Protein AF-A0A4Y7U4J2-F1 (afdb_monomer_lite)

Radius of gyration: 19.29 Å; chains: 1; bounding box: 44×16×54 Å

pLDDT: mean 86.45, std 9.4, range [49.31, 95.75]

Organism: NCBI:txid2133765

Foldseek 3Di:
DDPPADPVRVLVVVLVVVLVVCQVPDCPDPDGPCVSPVVVVVVSVVVSVVSVVVVVVVVVVVVVVLVPDDPVVNVVVVVLNPDDPVPHPVD

Secondary structure (DSSP, 8-state):
---SS-HHHHHHHHHHHHHHHHHHHS--TTS-HHHH-HHHHHHHHHHHHHHHHHHHHHHHHHHHHHHHS-HHHHHHHHHHHHS-GGGSTT-

Sequence (91 aa):
MKKYFPVYVRVPVIFFIVFALLEYFIDSGDRAAFIKYPMVSVFLFVFLFILIAIEITLSAVNRVMYQLMTAEERAKEAYENSLPFKESSWY

Structure (mmCIF, N/CA/C/O backbone):
data_AF-A0A4Y7U4J2-F1
#
_entry.id   AF-A0A4Y7U4J2-F1
#
loop_
_atom_site.group_PDB
_atom_site.id
_atom_site.type_symbol
_atom_site.label_atom_id
_atom_site.label_alt_id
_atom_site.label_comp_id
_atom_site.label_asym_id
_atom_site.label_entity_id
_atom_site.label_seq_id
_atom_site.pdbx_PDB_ins_code
_atom_site.Cartn_x
_atom_site.Cartn_y
_atom_site.Cartn_z
_atom_site.occupancy
_atom_site.B_iso_or_equiv
_atom_site.auth_seq_id
_atom_site.auth_comp_id
_atom_site.auth_asym_id
_atom_site.auth_atom_id
_atom_site.pdbx_PDB_model_num
ATOM 1 N N . MET A 1 1 ? -11.906 -1.610 13.433 1.00 64.19 1 MET A N 1
ATOM 2 C CA . MET A 1 1 ? -12.372 -1.117 12.113 1.00 64.19 1 MET A CA 1
ATOM 3 C C . MET A 1 1 ? -12.313 -2.220 11.065 1.00 64.19 1 MET A C 1
ATOM 5 O O . MET A 1 1 ? -11.256 -2.817 10.853 1.00 64.19 1 MET A O 1
ATOM 9 N N . LYS A 1 2 ? -13.439 -2.493 10.405 1.00 58.81 2 LYS A N 1
ATOM 10 C CA . LYS A 1 2 ? -13.573 -3.523 9.369 1.00 58.81 2 LYS A CA 1
ATOM 11 C C . LYS A 1 2 ? -12.657 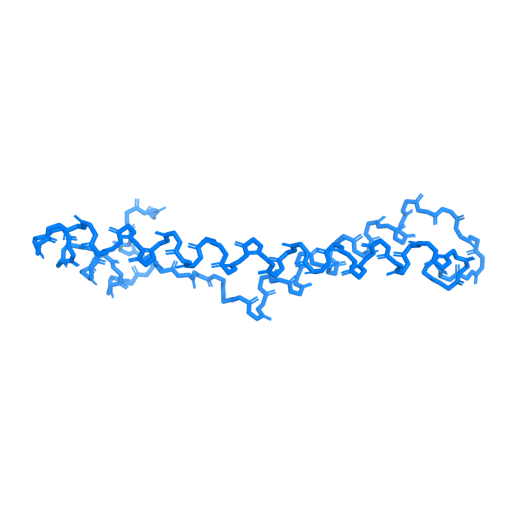-3.203 8.180 1.00 58.81 2 LYS A C 1
ATOM 13 O O . LYS A 1 2 ? -12.844 -2.213 7.478 1.00 58.81 2 LYS A O 1
ATOM 18 N N . LYS A 1 3 ? -11.629 -4.028 7.960 1.00 68.38 3 LYS A N 1
ATOM 19 C CA . LYS A 1 3 ? -10.753 -3.908 6.786 1.00 68.38 3 LYS A CA 1
ATOM 20 C C . LYS A 1 3 ? -11.439 -4.590 5.601 1.00 68.38 3 LYS A C 1
ATOM 22 O O . LYS A 1 3 ? -11.295 -5.794 5.425 1.00 68.38 3 LYS A O 1
ATOM 27 N N . TYR A 1 4 ? -12.189 -3.825 4.807 1.00 70.56 4 TYR A N 1
ATOM 28 C CA . TYR A 1 4 ? -12.868 -4.339 3.606 1.00 70.56 4 TYR A CA 1
ATOM 29 C C . TYR A 1 4 ? -11.897 -4.923 2.579 1.00 70.56 4 TYR A C 1
ATOM 31 O O . TYR A 1 4 ? -12.196 -5.921 1.932 1.00 70.56 4 TYR A O 1
ATOM 39 N N . PHE A 1 5 ? -10.705 -4.332 2.485 1.00 77.44 5 PHE A N 1
ATOM 40 C CA . PHE A 1 5 ? -9.610 -4.869 1.695 1.00 77.44 5 PHE A CA 1
ATOM 41 C C . PHE A 1 5 ? -8.582 -5.498 2.633 1.00 77.44 5 PHE A C 1
ATOM 43 O O . PHE A 1 5 ? -7.908 -4.768 3.373 1.00 77.44 5 PHE A O 1
ATOM 50 N N . PRO A 1 6 ? -8.450 -6.834 2.642 1.00 84.50 6 PRO A N 1
ATOM 51 C CA . PRO A 1 6 ? -7.425 -7.480 3.434 1.00 84.50 6 PRO A CA 1
ATOM 52 C C . PRO A 1 6 ? -6.034 -7.055 2.957 1.00 84.50 6 PRO A C 1
ATOM 54 O O . PRO A 1 6 ? -5.809 -6.789 1.776 1.00 84.50 6 PRO A O 1
ATOM 57 N N . VAL A 1 7 ? -5.082 -7.018 3.889 1.00 84.94 7 VAL A N 1
ATOM 58 C CA . VAL A 1 7 ? -3.708 -6.549 3.641 1.00 84.94 7 VAL A CA 1
ATOM 59 C C . VAL A 1 7 ? -3.047 -7.301 2.486 1.00 84.94 7 VAL A C 1
ATOM 61 O O . VAL A 1 7 ? -2.422 -6.684 1.626 1.00 84.94 7 VAL A O 1
ATOM 64 N N . TYR A 1 8 ? -3.258 -8.618 2.427 1.00 84.44 8 TYR A N 1
ATOM 65 C CA . TYR A 1 8 ? -2.714 -9.491 1.387 1.00 84.44 8 TYR A CA 1
ATOM 66 C C . TYR A 1 8 ? -3.305 -9.243 -0.011 1.00 84.44 8 TYR A C 1
ATOM 68 O O . TYR A 1 8 ? -2.758 -9.743 -0.983 1.00 84.44 8 TYR A O 1
ATOM 76 N N . VAL A 1 9 ? -4.391 -8.473 -0.134 1.00 89.69 9 VAL A N 1
ATOM 77 C CA . VAL A 1 9 ? -4.923 -8.006 -1.428 1.00 89.69 9 VAL A CA 1
ATOM 78 C C . VAL A 1 9 ? -4.512 -6.561 -1.673 1.00 89.69 9 VAL A C 1
ATOM 80 O O . VAL A 1 9 ? -4.005 -6.233 -2.741 1.00 89.69 9 VAL A O 1
ATOM 83 N N . ARG A 1 10 ? -4.687 -5.688 -0.676 1.00 89.88 10 ARG A N 1
ATOM 84 C CA . ARG A 1 10 ? -4.445 -4.250 -0.821 1.00 89.88 10 ARG A CA 1
ATOM 85 C C . ARG A 1 10 ? -2.999 -3.929 -1.196 1.00 89.88 10 ARG A C 1
ATOM 87 O O . ARG A 1 10 ? -2.784 -3.150 -2.119 1.00 89.88 10 ARG A O 1
ATOM 94 N N . VAL A 1 11 ? -2.026 -4.505 -0.486 1.00 91.44 11 VAL A N 1
ATOM 95 C CA . VAL A 1 11 ? -0.603 -4.197 -0.710 1.00 91.44 11 VAL A CA 1
ATOM 96 C C . VAL A 1 11 ? -0.154 -4.649 -2.106 1.00 91.44 11 VAL A C 1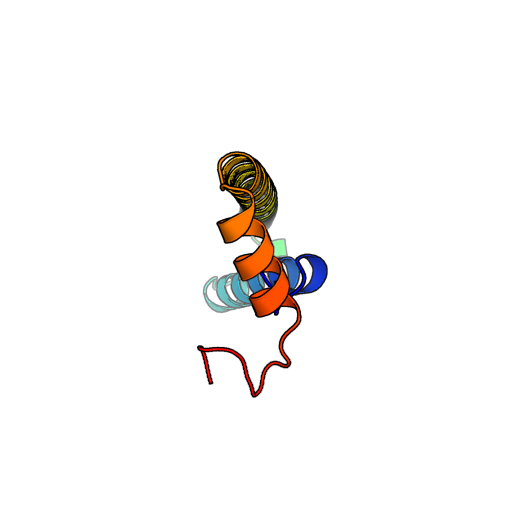
ATOM 98 O O . VAL A 1 11 ? 0.384 -3.809 -2.829 1.00 91.44 11 VAL A O 1
ATOM 101 N N . PRO A 1 12 ? -0.434 -5.893 -2.556 1.00 92.62 12 PRO A N 1
ATOM 102 C CA . PRO A 1 12 ? -0.110 -6.297 -3.922 1.00 92.62 12 PRO A CA 1
ATOM 103 C C . PRO A 1 12 ? -0.821 -5.471 -4.991 1.00 92.62 12 PRO A C 1
ATOM 105 O O . PRO A 1 12 ? -0.186 -5.087 -5.964 1.00 92.62 12 PRO A O 1
ATOM 108 N N . VAL A 1 13 ? -2.107 -5.147 -4.819 1.00 94.50 13 VAL A N 1
ATOM 109 C CA . VAL A 1 13 ? -2.853 -4.353 -5.811 1.00 94.50 13 VAL A CA 1
ATOM 110 C C . VAL A 1 13 ? -2.219 -2.976 -6.003 1.00 94.50 13 VAL A C 1
ATOM 112 O O . VAL A 1 13 ? -1.948 -2.586 -7.135 1.00 94.50 13 VAL A O 1
ATOM 115 N N . ILE A 1 14 ? -1.921 -2.260 -4.915 1.00 93.94 14 ILE A N 1
ATOM 116 C CA . ILE A 1 14 ? -1.260 -0.948 -4.992 1.00 93.94 14 ILE A CA 1
ATOM 117 C C . ILE A 1 14 ? 0.125 -1.085 -5.632 1.00 93.94 14 ILE A C 1
ATOM 119 O O . ILE A 1 14 ? 0.480 -0.292 -6.503 1.00 93.94 14 ILE A O 1
ATOM 123 N N . PHE A 1 15 ? 0.890 -2.104 -5.240 1.00 94.81 15 PHE A N 1
ATOM 124 C CA . PHE A 1 15 ? 2.209 -2.366 -5.808 1.00 94.81 15 PHE A CA 1
ATOM 125 C C . PHE A 1 15 ? 2.149 -2.605 -7.321 1.00 94.81 15 PHE A C 1
ATOM 127 O O . PHE A 1 15 ? 2.897 -1.973 -8.061 1.00 94.81 15 PHE A O 1
ATOM 134 N N . PHE A 1 16 ? 1.240 -3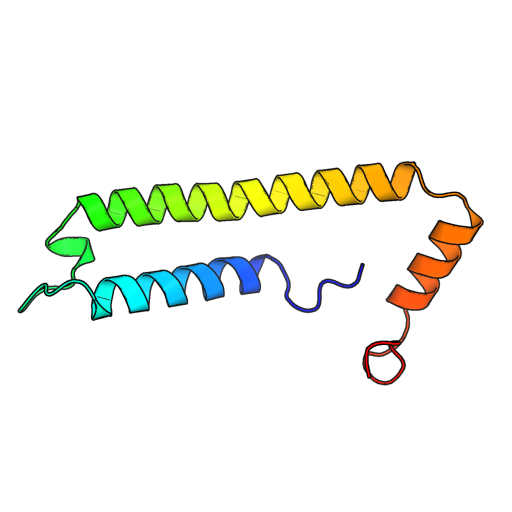.459 -7.797 1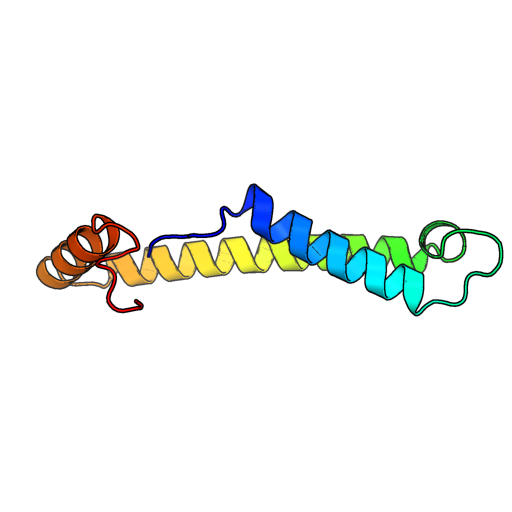.00 95.12 16 PHE A N 1
ATOM 135 C CA . PHE A 1 16 ? 1.105 -3.761 -9.222 1.00 95.12 16 PHE A CA 1
ATOM 136 C C . PHE A 1 16 ? 0.569 -2.584 -10.036 1.00 95.12 16 PHE A C 1
ATOM 138 O O . PHE A 1 16 ? 0.984 -2.413 -11.179 1.00 95.12 16 PHE A O 1
ATOM 145 N N . ILE A 1 17 ? -0.293 -1.740 -9.460 1.00 95.38 17 ILE A N 1
ATOM 146 C CA . ILE A 1 17 ? -0.708 -0.484 -10.101 1.00 95.38 17 ILE A CA 1
ATOM 147 C C . ILE A 1 17 ? 0.512 0.414 -10.312 1.00 95.38 17 ILE A C 1
ATOM 149 O O . ILE A 1 17 ? 0.742 0.880 -11.422 1.00 95.38 17 ILE A O 1
ATOM 153 N N . VAL A 1 18 ? 1.328 0.625 -9.277 1.00 93.62 18 VAL A N 1
ATOM 154 C CA . VAL A 1 18 ? 2.539 1.452 -9.391 1.00 93.62 18 VAL A CA 1
ATOM 155 C C . VAL A 1 18 ? 3.549 0.824 -10.348 1.00 93.62 18 VAL A C 1
ATOM 157 O O . VAL A 1 18 ? 4.122 1.536 -11.163 1.00 93.62 18 VAL A O 1
ATOM 160 N N . PHE A 1 19 ? 3.726 -0.497 -10.312 1.00 92.81 19 PHE A N 1
ATOM 161 C CA . PHE A 1 19 ? 4.558 -1.228 -11.266 1.00 92.81 19 PHE A CA 1
ATOM 162 C C . PHE A 1 19 ? 4.118 -0.973 -12.712 1.00 92.81 19 PHE A C 1
ATOM 164 O O . PHE A 1 19 ? 4.937 -0.578 -13.534 1.00 92.81 19 PHE A O 1
ATOM 171 N N . ALA A 1 20 ? 2.825 -1.128 -13.008 1.00 92.31 20 ALA A N 1
ATOM 172 C CA . ALA A 1 20 ? 2.276 -0.886 -14.339 1.00 92.31 20 ALA A CA 1
ATOM 173 C C . ALA A 1 20 ? 2.417 0.582 -14.768 1.00 92.31 20 ALA A C 1
ATOM 175 O O . ALA A 1 20 ? 2.720 0.853 -15.926 1.00 92.31 20 ALA A O 1
ATOM 176 N N . LEU A 1 21 ? 2.240 1.530 -13.842 1.00 93.12 21 LEU A N 1
ATOM 177 C CA . LEU A 1 21 ? 2.455 2.951 -14.116 1.00 93.12 21 LEU A CA 1
ATOM 178 C C . LEU A 1 21 ? 3.921 3.244 -14.440 1.00 93.12 21 LEU A C 1
ATOM 180 O O . LEU A 1 21 ? 4.191 3.932 -15.416 1.00 93.12 21 LEU A O 1
ATOM 184 N N . LEU A 1 22 ? 4.871 2.720 -13.663 1.00 91.69 22 LEU A N 1
ATOM 185 C CA . LEU A 1 22 ? 6.297 2.895 -13.949 1.00 91.69 22 LEU A CA 1
ATOM 186 C C . LEU A 1 22 ? 6.675 2.276 -15.292 1.00 91.69 22 LEU A C 1
ATOM 188 O O . LEU A 1 22 ? 7.407 2.894 -16.054 1.00 91.69 22 LEU A O 1
ATOM 192 N N . GLU A 1 23 ? 6.146 1.096 -15.598 1.00 89.50 23 GLU A N 1
ATOM 193 C CA . GLU A 1 23 ? 6.365 0.435 -16.882 1.00 89.50 23 GLU A CA 1
ATOM 194 C C . GLU A 1 23 ? 5.793 1.252 -18.052 1.00 89.50 23 GLU A C 1
ATOM 196 O O . GLU A 1 23 ? 6.417 1.346 -19.101 1.00 89.50 23 GLU A O 1
ATOM 201 N N . TYR A 1 24 ? 4.637 1.895 -17.858 1.00 90.38 24 TYR A N 1
ATOM 202 C CA . TYR A 1 24 ? 4.004 2.752 -18.861 1.00 90.38 24 TYR A CA 1
ATOM 203 C C . TYR A 1 24 ? 4.715 4.104 -19.048 1.00 90.38 24 TYR A C 1
ATOM 205 O O . TYR A 1 24 ? 4.809 4.601 -20.167 1.00 90.38 24 TYR A O 1
ATOM 213 N N . PHE A 1 25 ? 5.199 4.725 -17.967 1.00 89.38 25 PHE A N 1
ATOM 214 C CA . PHE A 1 25 ? 5.834 6.048 -18.022 1.00 89.38 25 PHE A CA 1
ATOM 215 C C . PHE A 1 25 ? 7.314 6.005 -18.404 1.00 89.38 25 PHE A C 1
ATOM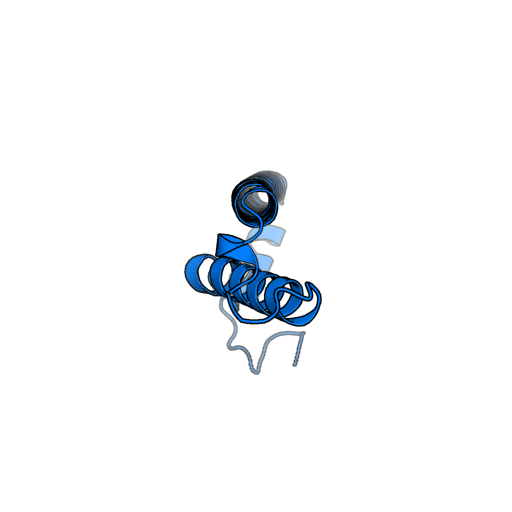 217 O O . PHE A 1 25 ? 7.838 6.996 -18.916 1.00 89.38 25 PHE A O 1
ATOM 224 N N . ILE A 1 26 ? 8.007 4.900 -18.130 1.00 89.00 26 ILE A N 1
ATOM 225 C CA . ILE A 1 26 ? 9.420 4.755 -18.469 1.00 89.00 26 ILE A CA 1
ATOM 226 C C . ILE A 1 26 ? 9.521 4.225 -19.893 1.00 89.00 26 ILE A C 1
ATOM 228 O O . ILE A 1 26 ? 9.283 3.046 -20.149 1.00 89.00 26 ILE A O 1
ATOM 232 N N . ASP A 1 27 ? 9.954 5.090 -20.808 1.00 84.12 27 ASP A N 1
ATOM 233 C CA . ASP A 1 27 ? 10.262 4.679 -22.172 1.00 84.12 27 ASP A CA 1
ATOM 234 C C . ASP A 1 27 ? 11.479 3.743 -22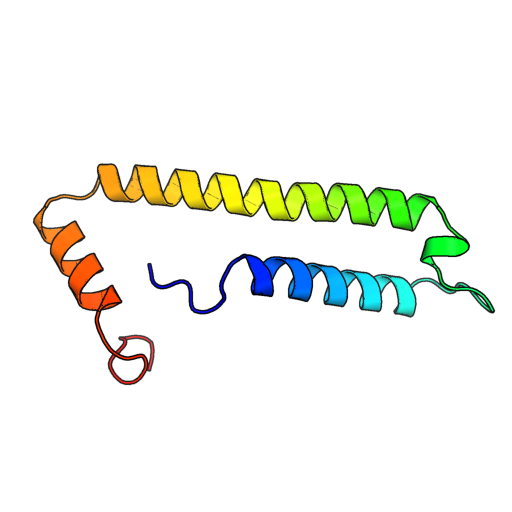.182 1.00 84.12 27 ASP A C 1
ATOM 236 O O . ASP A 1 27 ? 12.650 4.132 -22.089 1.00 84.12 27 ASP A O 1
ATOM 240 N N . SER A 1 28 ? 11.178 2.455 -22.231 1.00 82.69 28 SER A N 1
ATOM 241 C CA . SER A 1 28 ? 12.153 1.381 -22.165 1.00 82.69 28 SER A CA 1
ATOM 242 C C . SER A 1 28 ? 12.407 0.738 -23.536 1.00 82.69 28 SER A C 1
ATOM 244 O O . SER A 1 28 ? 13.359 -0.039 -23.684 1.00 82.69 28 SER A O 1
ATOM 246 N N . GLY A 1 29 ? 11.724 1.200 -24.590 1.00 82.25 29 GLY A N 1
ATOM 247 C CA . GLY A 1 29 ? 11.833 0.665 -25.947 1.00 82.25 29 GLY A CA 1
ATOM 248 C C . GLY A 1 29 ? 11.431 -0.812 -25.999 1.00 82.25 29 GLY A C 1
ATOM 249 O O . GLY A 1 29 ? 10.329 -1.172 -25.607 1.00 82.25 29 GLY A O 1
ATOM 250 N N . ASP A 1 30 ? 12.347 -1.676 -26.443 1.00 84.00 30 ASP A N 1
ATOM 251 C CA . ASP A 1 30 ? 12.057 -3.096 -26.718 1.00 84.00 30 ASP A CA 1
ATOM 252 C C . ASP A 1 30 ? 12.097 -4.026 -25.492 1.00 84.00 30 ASP A C 1
ATOM 254 O O . ASP A 1 30 ? 11.892 -5.235 -25.612 1.00 84.00 30 ASP A O 1
ATOM 258 N N . ARG A 1 31 ? 12.444 -3.515 -24.306 1.00 84.81 31 ARG A N 1
ATOM 259 C CA . ARG A 1 31 ? 12.602 -4.328 -23.090 1.00 84.81 31 ARG A CA 1
ATOM 260 C C . ARG A 1 31 ? 11.889 -3.677 -21.938 1.00 84.81 31 ARG A C 1
ATOM 262 O O . ARG A 1 31 ? 11.990 -2.471 -21.807 1.00 84.81 31 ARG A O 1
ATOM 269 N N . ALA A 1 32 ? 11.319 -4.490 -21.055 1.00 86.12 32 ALA A N 1
ATOM 270 C CA . ALA A 1 32 ? 10.627 -3.973 -19.892 1.00 86.12 32 ALA A CA 1
ATOM 271 C C . ALA A 1 32 ? 11.512 -3.045 -19.037 1.00 86.12 32 ALA A C 1
ATOM 273 O O . ALA A 1 32 ? 12.713 -3.306 -18.844 1.00 86.12 32 ALA A O 1
ATOM 274 N N . ALA A 1 33 ? 10.927 -1.977 -18.502 1.00 87.12 33 ALA A N 1
ATOM 275 C CA . ALA A 1 33 ? 11.638 -0.911 -17.802 1.00 87.12 33 ALA A CA 1
ATOM 276 C C . ALA A 1 33 ? 12.419 -1.435 -16.594 1.00 87.12 33 ALA A C 1
ATOM 278 O O . ALA A 1 33 ? 13.565 -1.032 -16.379 1.00 87.12 33 ALA A O 1
ATOM 279 N N . PHE A 1 34 ? 11.853 -2.392 -15.856 1.00 85.56 34 PHE A N 1
ATOM 280 C CA . PHE A 1 34 ? 12.508 -3.002 -14.694 1.00 85.56 34 PHE A CA 1
ATOM 281 C C . PHE A 1 34 ? 13.785 -3.794 -15.037 1.00 85.56 34 PHE A C 1
ATOM 283 O O . PHE A 1 34 ? 14.679 -3.898 -14.195 1.00 85.56 34 PHE A O 1
ATOM 290 N N . ILE A 1 35 ? 13.890 -4.329 -16.264 1.00 86.81 35 ILE A N 1
ATOM 291 C CA . ILE A 1 35 ? 15.072 -5.056 -16.764 1.00 86.81 35 ILE A CA 1
ATOM 292 C C . ILE A 1 35 ? 16.110 -4.070 -17.291 1.00 86.81 35 ILE A C 1
ATOM 294 O O . ILE A 1 35 ? 17.301 -4.198 -17.011 1.00 86.81 35 ILE A O 1
ATOM 298 N N . LYS A 1 36 ? 15.667 -3.089 -18.083 1.00 89.44 36 LYS A N 1
ATOM 299 C CA . LYS A 1 36 ? 16.559 -2.115 -18.721 1.00 89.44 36 LYS A CA 1
ATOM 300 C C . LYS A 1 36 ? 17.195 -1.167 -17.706 1.00 89.44 36 LYS A C 1
ATOM 302 O O . LYS A 1 36 ? 18.356 -0.799 -17.869 1.00 89.44 36 LYS A O 1
ATOM 307 N N . TYR A 1 37 ? 16.453 -0.801 -16.664 1.00 90.12 37 TYR A N 1
ATOM 308 C CA . TYR A 1 37 ? 16.882 0.133 -15.632 1.00 90.12 37 TYR A CA 1
ATOM 309 C C . TYR A 1 37 ? 16.817 -0.538 -14.251 1.00 90.12 37 TYR A C 1
ATOM 311 O O . TYR A 1 37 ? 15.792 -0.453 -13.573 1.00 90.12 37 TYR A O 1
ATOM 319 N N . PRO A 1 38 ? 17.918 -1.152 -13.769 1.00 89.06 38 PRO A N 1
ATOM 320 C CA . PRO A 1 38 ? 17.959 -1.813 -12.459 1.00 89.06 38 PRO A CA 1
ATOM 321 C C . PRO A 1 38 ? 17.539 -0.911 -11.288 1.00 89.06 38 PRO A C 1
ATOM 323 O O . PRO A 1 38 ? 17.005 -1.391 -10.290 1.00 89.06 38 PRO A O 1
ATOM 326 N N . MET A 1 39 ? 17.715 0.408 -11.429 1.00 90.56 39 MET A N 1
ATOM 327 C CA . MET A 1 39 ? 17.258 1.408 -10.457 1.00 90.56 39 MET A CA 1
ATOM 328 C C . MET A 1 39 ? 15.744 1.348 -10.204 1.00 90.56 39 MET A C 1
ATOM 330 O O . MET A 1 39 ? 15.311 1.572 -9.077 1.00 90.56 39 MET A O 1
ATOM 334 N N . VAL A 1 40 ? 14.943 0.995 -11.214 1.00 91.00 40 VAL A N 1
ATOM 335 C CA . VAL A 1 40 ? 13.485 0.825 -11.088 1.00 91.00 40 VAL A CA 1
ATOM 336 C C . VAL A 1 40 ? 13.166 -0.341 -10.157 1.00 91.00 40 VAL A C 1
ATOM 338 O O . VAL A 1 40 ? 12.304 -0.221 -9.292 1.00 91.00 40 VAL A O 1
ATOM 341 N N . SER A 1 41 ? 13.910 -1.443 -10.267 1.00 91.00 41 SER A N 1
ATOM 342 C CA . SER A 1 41 ? 13.757 -2.605 -9.386 1.00 91.00 41 SER A CA 1
ATOM 343 C C . SER A 1 41 ? 14.121 -2.274 -7.934 1.00 91.00 41 SER A C 1
ATOM 345 O O . SER A 1 41 ? 13.403 -2.665 -7.014 1.00 91.00 41 SER A O 1
ATOM 347 N N . VAL A 1 42 ? 15.187 -1.494 -7.713 1.00 94.19 42 VAL A N 1
ATOM 348 C CA . VAL A 1 42 ? 15.560 -1.007 -6.371 1.00 94.19 42 VAL A CA 1
ATOM 349 C C . VAL A 1 42 ? 14.475 -0.089 -5.803 1.00 94.19 42 VAL A C 1
ATOM 351 O O . VAL A 1 42 ? 14.074 -0.259 -4.653 1.00 94.19 42 VAL A O 1
ATOM 354 N N . PHE A 1 43 ? 13.955 0.841 -6.609 1.00 93.38 43 PHE A N 1
ATOM 355 C CA . PHE A 1 43 ? 12.851 1.714 -6.211 1.00 93.38 43 PHE A CA 1
ATOM 356 C C . PHE A 1 43 ? 11.611 0.910 -5.816 1.00 93.38 43 PHE A C 1
ATOM 358 O O . PHE A 1 43 ? 11.064 1.130 -4.741 1.00 93.38 43 PHE A O 1
ATOM 365 N N . LEU A 1 44 ? 11.198 -0.055 -6.641 1.00 93.00 44 LEU A N 1
ATOM 366 C CA . LEU A 1 44 ? 10.051 -0.922 -6.370 1.00 93.00 44 LEU A CA 1
ATOM 367 C C . LEU A 1 44 ? 10.233 -1.735 -5.085 1.00 93.00 44 LEU A C 1
ATOM 369 O O . LEU A 1 44 ? 9.288 -1.869 -4.311 1.00 93.00 44 LEU A O 1
ATOM 373 N N . PHE A 1 45 ? 11.439 -2.239 -4.825 1.00 94.38 45 PHE A N 1
ATOM 374 C CA . PHE A 1 45 ? 11.743 -2.961 -3.591 1.00 94.38 45 PHE A CA 1
ATOM 375 C C . PHE A 1 45 ? 11.620 -2.063 -2.353 1.00 94.38 45 PHE A C 1
ATOM 377 O O . PHE A 1 45 ? 10.944 -2.422 -1.387 1.00 94.38 45 PHE A O 1
ATOM 384 N N . VAL A 1 46 ? 12.220 -0.870 -2.388 1.00 95.75 46 VAL A N 1
ATOM 385 C CA . VAL A 1 46 ? 12.114 0.109 -1.293 1.00 95.75 46 VAL A CA 1
ATOM 386 C C . VAL A 1 46 ? 10.667 0.576 -1.120 1.00 95.75 46 VAL A C 1
ATOM 388 O O . VAL A 1 46 ? 10.181 0.689 0.003 1.00 95.75 46 VAL A O 1
ATOM 391 N N . PHE A 1 47 ? 9.943 0.789 -2.215 1.00 94.94 47 PHE A N 1
ATOM 392 C CA . PHE A 1 47 ? 8.533 1.161 -2.198 1.00 94.94 47 PHE A CA 1
ATOM 393 C C . PHE A 1 47 ? 7.666 0.076 -1.549 1.00 94.94 47 PHE A C 1
ATOM 395 O O . PHE A 1 47 ? 6.853 0.378 -0.676 1.00 94.94 47 PHE A O 1
ATOM 402 N N . LEU A 1 48 ? 7.882 -1.194 -1.902 1.00 94.12 48 LEU A N 1
ATOM 403 C CA . LEU A 1 48 ? 7.220 -2.332 -1.264 1.00 94.12 48 LEU A CA 1
ATOM 404 C C . LEU A 1 48 ? 7.516 -2.378 0.241 1.00 94.12 48 LEU A C 1
ATOM 406 O O . LEU A 1 48 ? 6.605 -2.576 1.044 1.00 94.12 48 LEU A O 1
ATOM 410 N N . PHE A 1 49 ? 8.771 -2.150 0.632 1.00 95.50 49 PHE A N 1
ATOM 411 C CA . PHE A 1 49 ? 9.163 -2.088 2.038 1.00 95.50 49 PHE A CA 1
ATOM 412 C C . PHE A 1 49 ? 8.419 -0.974 2.790 1.00 95.50 49 PHE A C 1
ATOM 414 O O . PHE A 1 49 ? 7.897 -1.211 3.880 1.00 95.50 49 PHE A O 1
ATOM 421 N N . ILE A 1 50 ? 8.289 0.214 2.191 1.00 95.62 50 ILE A N 1
ATOM 422 C CA . ILE A 1 50 ? 7.530 1.334 2.765 1.00 95.62 50 ILE A CA 1
ATOM 423 C C . ILE A 1 50 ? 6.038 0.992 2.890 1.00 95.62 50 ILE A C 1
ATOM 425 O O . ILE A 1 50 ? 5.448 1.264 3.936 1.00 95.62 50 ILE A O 1
ATOM 429 N N . LEU A 1 51 ? 5.425 0.359 1.882 1.00 94.31 51 LEU A N 1
ATOM 430 C CA . LEU A 1 51 ? 4.019 -0.069 1.951 1.00 94.31 51 LEU A CA 1
ATOM 431 C C . LEU A 1 51 ? 3.770 -1.011 3.136 1.00 94.31 51 LEU A C 1
ATOM 433 O O . LEU A 1 51 ? 2.794 -0.846 3.870 1.00 94.31 51 LEU A O 1
ATOM 437 N N . ILE A 1 52 ? 4.667 -1.975 3.349 1.00 92.94 52 ILE A N 1
ATOM 438 C CA . ILE A 1 52 ? 4.583 -2.908 4.477 1.00 92.94 52 ILE A CA 1
ATOM 439 C C . ILE A 1 52 ? 4.799 -2.170 5.803 1.00 92.94 52 ILE A C 1
ATOM 441 O O . ILE A 1 52 ? 4.052 -2.392 6.757 1.00 92.94 52 ILE A O 1
ATOM 445 N N . ALA A 1 53 ? 5.780 -1.269 5.872 1.00 94.88 53 ALA A N 1
ATOM 446 C CA . ALA A 1 53 ? 6.064 -0.498 7.077 1.00 94.88 53 ALA A CA 1
ATOM 447 C C . ALA A 1 53 ? 4.858 0.349 7.511 1.00 94.88 53 ALA A C 1
ATOM 449 O O . ALA A 1 53 ? 4.487 0.325 8.685 1.00 94.88 53 ALA A O 1
ATOM 450 N N . ILE A 1 54 ? 4.205 1.036 6.569 1.00 93.75 54 ILE A N 1
ATOM 451 C CA . ILE A 1 54 ? 2.993 1.826 6.829 1.00 93.75 54 ILE A CA 1
ATOM 452 C C . ILE A 1 54 ? 1.856 0.936 7.346 1.00 93.75 54 ILE A C 1
ATOM 454 O O . ILE A 1 54 ? 1.136 1.315 8.267 1.00 93.75 54 ILE A O 1
ATOM 458 N N . GLU A 1 55 ? 1.686 -0.267 6.799 1.00 91.06 55 GLU A N 1
ATOM 459 C CA . GLU A 1 55 ? 0.652 -1.184 7.286 1.00 91.06 55 GLU A CA 1
ATOM 460 C C . GLU A 1 55 ? 0.883 -1.577 8.749 1.00 91.06 55 GLU A C 1
ATOM 462 O O . GLU A 1 55 ? -0.056 -1.597 9.553 1.00 91.06 55 GLU A O 1
ATOM 467 N N . ILE A 1 56 ? 2.133 -1.880 9.102 1.00 92.38 56 ILE A N 1
ATOM 468 C CA . ILE A 1 56 ? 2.502 -2.275 10.461 1.00 92.38 56 ILE A CA 1
ATOM 469 C C . ILE A 1 56 ? 2.292 -1.108 11.426 1.00 92.38 56 ILE A C 1
ATOM 471 O O . ILE A 1 56 ? 1.689 -1.301 12.484 1.00 92.38 56 ILE A O 1
ATOM 475 N N . THR A 1 57 ? 2.729 0.102 11.067 1.00 94.56 57 THR A N 1
ATOM 476 C CA . THR A 1 57 ? 2.557 1.282 11.924 1.00 94.56 57 THR A CA 1
ATOM 477 C C . THR A 1 57 ? 1.085 1.615 12.117 1.00 94.56 57 THR A C 1
ATOM 479 O O . THR A 1 57 ? 0.659 1.783 13.256 1.00 94.56 57 THR A O 1
ATOM 482 N N . LEU A 1 58 ? 0.268 1.602 11.061 1.00 91.81 58 LEU A N 1
ATOM 483 C CA . LEU A 1 58 ? -1.180 1.806 11.176 1.00 91.81 58 LEU A CA 1
ATOM 484 C C . LEU A 1 58 ? -1.848 0.724 12.030 1.00 91.81 58 LEU A C 1
ATOM 486 O O . LEU A 1 58 ? -2.743 1.017 12.823 1.00 91.81 58 LEU A O 1
ATOM 490 N N . SER A 1 59 ? -1.415 -0.532 11.909 1.00 90.81 59 SER A N 1
ATOM 491 C CA . SER A 1 59 ? -1.920 -1.614 12.756 1.00 90.81 59 SER A CA 1
ATOM 492 C C . SER A 1 59 ? -1.552 -1.415 14.228 1.00 90.81 59 SER A C 1
ATOM 494 O O . SER A 1 59 ? -2.374 -1.691 15.102 1.00 90.81 59 SER A O 1
ATOM 496 N N . ALA A 1 60 ? -0.337 -0.947 14.513 1.00 93.25 60 ALA A N 1
ATOM 497 C CA . ALA A 1 60 ? 0.106 -0.645 15.868 1.00 93.25 60 ALA A CA 1
ATOM 498 C C . ALA A 1 60 ? -0.661 0.549 16.449 1.00 93.25 60 ALA A C 1
ATOM 500 O O . ALA A 1 60 ? -1.182 0.451 17.557 1.00 93.25 60 ALA A O 1
ATOM 501 N N . VAL A 1 61 ? -0.813 1.628 15.676 1.00 93.44 61 VAL A N 1
ATOM 502 C CA . VAL A 1 61 ? -1.584 2.817 16.065 1.00 93.44 61 VAL A CA 1
ATOM 503 C C . VAL A 1 61 ? -3.030 2.446 16.377 1.00 93.44 61 VAL A C 1
ATOM 505 O O . VAL A 1 61 ? -3.522 2.806 17.440 1.00 93.44 61 VAL A O 1
ATOM 508 N N . ASN A 1 62 ? -3.690 1.656 15.525 1.00 89.94 62 ASN A N 1
ATOM 509 C CA . ASN A 1 62 ? -5.056 1.196 15.785 1.00 89.94 62 ASN A CA 1
ATOM 510 C C . ASN A 1 62 ? -5.155 0.349 17.058 1.00 89.94 62 ASN A C 1
ATOM 512 O O . ASN A 1 62 ? -6.125 0.468 17.800 1.00 89.94 62 ASN A O 1
ATOM 516 N N . ARG A 1 63 ? -4.157 -0.497 17.337 1.00 91.19 63 ARG A N 1
ATOM 517 C CA . ARG A 1 63 ? -4.128 -1.293 18.570 1.00 91.19 63 ARG A CA 1
ATOM 518 C C . ARG A 1 63 ? -3.975 -0.412 19.807 1.00 91.19 63 ARG A C 1
ATOM 520 O O . ARG A 1 63 ? -4.664 -0.653 20.792 1.00 91.19 63 ARG A O 1
ATOM 527 N N . VAL A 1 64 ? -3.098 0.588 19.756 1.00 93.44 64 VAL A N 1
ATOM 528 C CA . VAL A 1 64 ? -2.924 1.552 20.851 1.00 93.44 64 VAL A CA 1
ATOM 529 C C . VAL A 1 64 ? -4.204 2.361 21.043 1.00 93.44 64 VAL A C 1
ATOM 531 O O . VAL A 1 64 ? -4.697 2.449 22.159 1.00 93.44 64 VAL A O 1
ATOM 534 N N . MET A 1 65 ? -4.799 2.866 19.961 1.00 90.25 65 MET A N 1
ATOM 535 C CA . MET A 1 65 ? -6.071 3.592 20.003 1.00 90.25 65 MET A CA 1
ATOM 536 C C . MET A 1 65 ? -7.167 2.755 20.668 1.00 90.25 65 MET A C 1
ATOM 538 O O . MET A 1 65 ? -7.821 3.215 21.595 1.00 90.25 65 MET A O 1
ATOM 542 N N . TYR A 1 66 ? -7.295 1.488 20.270 1.00 89.69 66 TYR A N 1
ATOM 543 C CA . TYR A 1 66 ? -8.256 0.559 20.860 1.00 89.69 66 TYR A CA 1
ATOM 544 C C . TYR A 1 66 ? -8.032 0.333 22.363 1.00 89.69 66 TYR A C 1
ATOM 546 O O . TYR A 1 66 ? -8.986 0.170 23.117 1.00 89.69 66 TYR A O 1
ATOM 554 N N . GLN A 1 67 ? -6.777 0.321 22.820 1.00 89.81 67 GLN A N 1
ATOM 555 C CA . GLN A 1 67 ? -6.452 0.191 24.245 1.00 89.81 67 GLN A CA 1
ATOM 556 C C . GLN A 1 67 ? -6.799 1.446 25.053 1.00 89.81 67 GLN A C 1
ATOM 558 O O . GLN A 1 67 ? -7.073 1.329 26.245 1.00 89.81 67 GLN A O 1
ATOM 563 N N . LEU A 1 68 ? -6.793 2.621 24.420 1.00 91.62 68 LEU A N 1
ATOM 564 C CA . LEU A 1 68 ? -7.148 3.894 25.049 1.00 91.62 68 LEU A CA 1
ATOM 565 C C . LEU A 1 68 ? -8.668 4.113 25.141 1.00 91.62 68 LEU A C 1
ATOM 567 O O . LEU A 1 68 ? -9.109 4.924 25.950 1.00 91.62 68 LEU A O 1
ATOM 571 N N . MET A 1 69 ? -9.465 3.390 24.349 1.00 90.38 69 MET A N 1
ATOM 572 C CA . MET A 1 69 ? -10.927 3.491 24.358 1.00 90.38 69 MET A CA 1
ATOM 573 C C . MET A 1 69 ? -11.547 2.922 25.643 1.00 90.38 69 MET A C 1
ATOM 575 O O . MET A 1 69 ? -11.157 1.862 26.161 1.00 90.38 69 MET A O 1
ATOM 579 N N . THR A 1 70 ? -12.593 3.591 26.122 1.00 91.12 70 THR A N 1
ATOM 580 C CA . THR A 1 70 ? -13.424 3.120 27.235 1.00 91.12 70 THR A CA 1
ATOM 581 C C . THR A 1 70 ? -14.150 1.817 26.875 1.00 91.12 70 THR A C 1
ATOM 583 O O . THR A 1 70 ? -14.222 1.402 25.715 1.00 91.12 70 THR A O 1
ATOM 586 N N . ALA A 1 71 ? -14.671 1.111 27.882 1.00 86.94 71 ALA A N 1
ATOM 587 C CA . ALA A 1 71 ? -15.374 -0.155 27.656 1.00 86.94 71 ALA A CA 1
ATOM 588 C C . ALA A 1 71 ? -16.633 0.016 26.780 1.00 86.94 71 ALA A C 1
ATOM 590 O O . ALA A 1 71 ? -16.915 -0.844 25.945 1.00 86.94 71 ALA A O 1
ATOM 591 N N . GLU A 1 72 ? -17.344 1.137 26.929 1.00 84.81 72 GLU A N 1
ATOM 592 C CA . GLU A 1 72 ? -18.536 1.466 26.138 1.00 84.81 72 GLU A CA 1
ATOM 593 C C . GLU A 1 72 ? -18.190 1.733 24.668 1.00 84.81 72 GLU A C 1
ATOM 595 O O . GLU A 1 72 ? -18.826 1.186 23.765 1.00 84.81 72 GLU A O 1
ATOM 600 N N . GLU A 1 73 ? -17.132 2.504 24.409 1.00 85.88 73 GLU A N 1
ATOM 601 C CA . GLU A 1 73 ? -16.674 2.806 23.048 1.00 85.88 73 GLU A CA 1
ATOM 602 C C . GLU A 1 73 ? -16.205 1.547 22.312 1.00 85.88 73 GLU A C 1
ATOM 604 O O . GLU A 1 73 ? -16.520 1.363 21.136 1.00 85.88 73 GLU A O 1
ATOM 609 N N . ARG A 1 74 ? -15.509 0.634 23.003 1.00 86.44 74 ARG A N 1
ATOM 610 C CA . ARG A 1 74 ? -15.102 -0.656 22.423 1.00 86.44 74 ARG A CA 1
ATOM 611 C C . ARG A 1 74 ? -16.295 -1.543 22.078 1.00 86.44 74 ARG A C 1
ATOM 613 O O . ARG A 1 74 ? -16.278 -2.204 21.041 1.00 86.44 74 ARG A O 1
ATOM 620 N N . ALA A 1 75 ? -17.330 -1.559 22.917 1.00 84.81 75 ALA A N 1
ATOM 621 C CA . ALA A 1 75 ? -18.556 -2.306 22.642 1.00 84.81 75 ALA A CA 1
ATOM 622 C C . ALA A 1 75 ? -19.296 -1.739 21.422 1.00 84.81 75 ALA A C 1
ATOM 624 O O . ALA A 1 75 ? -19.753 -2.502 20.567 1.00 84.81 75 ALA A O 1
ATOM 625 N N . LYS A 1 76 ? -19.344 -0.407 21.296 1.00 83.94 76 LYS A N 1
ATOM 626 C CA . LYS A 1 76 ? -19.908 0.269 20.126 1.00 83.94 76 LYS A CA 1
ATOM 627 C C . LYS A 1 76 ? -19.122 -0.051 18.854 1.00 83.94 76 LYS A C 1
ATOM 629 O O . LYS A 1 76 ? -19.725 -0.418 17.852 1.00 83.94 76 LYS A O 1
ATOM 634 N N . GLU A 1 77 ? -17.791 -0.009 18.901 1.00 84.69 77 GLU A N 1
ATOM 635 C CA . GLU A 1 77 ? -16.955 -0.372 17.750 1.00 84.69 77 GLU A CA 1
ATOM 636 C C . GLU A 1 77 ? -17.130 -1.851 17.360 1.00 84.69 77 GLU A C 1
ATOM 638 O O . GLU A 1 77 ? -17.170 -2.192 16.178 1.00 84.69 77 GLU A O 1
ATOM 643 N N . ALA A 1 78 ? -17.251 -2.757 18.335 1.00 83.44 78 ALA A N 1
ATOM 644 C CA . ALA A 1 78 ? -17.496 -4.176 18.082 1.00 83.44 78 ALA A CA 1
ATOM 645 C C . ALA A 1 78 ? -18.864 -4.418 17.424 1.00 83.44 78 ALA A C 1
ATOM 647 O O . ALA A 1 78 ? -18.956 -5.225 16.497 1.00 83.44 78 ALA A O 1
ATOM 648 N N . TYR A 1 79 ? -19.896 -3.692 17.863 1.00 84.25 79 TYR A N 1
ATOM 649 C CA . TYR A 1 79 ? -21.222 -3.708 17.251 1.00 84.25 79 TYR A CA 1
ATOM 650 C C . TYR A 1 79 ? -21.189 -3.157 15.820 1.00 84.25 79 TYR A C 1
ATOM 652 O O . TYR A 1 79 ? -21.634 -3.820 14.892 1.00 84.25 79 TYR A O 1
ATOM 660 N N . GLU A 1 80 ? -20.567 -2.001 15.593 1.00 82.44 80 GLU A N 1
ATOM 661 C CA . GLU A 1 80 ? -20.429 -1.443 14.241 1.00 82.44 80 GLU A CA 1
ATOM 662 C C . GLU A 1 80 ? -19.638 -2.374 13.306 1.00 82.44 80 GLU A C 1
ATOM 664 O O . GLU A 1 80 ? -19.971 -2.520 12.130 1.00 82.44 80 GLU A O 1
ATOM 669 N N . ASN A 1 81 ? -18.621 -3.072 13.819 1.00 80.56 81 ASN A N 1
ATOM 670 C CA . ASN A 1 81 ? -17.871 -4.056 13.039 1.00 80.56 81 ASN A CA 1
ATOM 671 C C . ASN A 1 81 ? -18.678 -5.341 12.751 1.00 80.56 81 ASN A C 1
ATOM 673 O O . ASN A 1 81 ? -18.375 -6.023 11.763 1.00 80.56 81 ASN A O 1
ATOM 677 N N . SER A 1 82 ? -19.687 -5.690 13.560 1.00 80.56 82 SER A N 1
ATOM 678 C CA . SER A 1 82 ? -20.532 -6.875 13.341 1.00 80.56 82 SER A CA 1
ATOM 679 C C . SER A 1 82 ? -21.622 -6.643 12.290 1.00 80.56 82 SER A C 1
ATOM 681 O O . SER A 1 82 ? -22.013 -7.599 11.617 1.00 80.56 82 SER A O 1
ATOM 683 N N . LEU A 1 83 ? -22.029 -5.389 12.061 1.00 82.31 83 LEU A N 1
ATOM 684 C CA . LEU A 1 83 ? -23.065 -5.043 11.085 1.00 82.31 83 LEU A CA 1
ATOM 685 C C . LEU A 1 83 ? -22.700 -5.475 9.643 1.00 82.31 83 LEU A C 1
ATOM 687 O O . LEU A 1 83 ? -21.534 -5.368 9.219 1.00 82.31 83 LEU A O 1
ATOM 691 N N . PRO A 1 84 ? -23.674 -5.976 8.855 1.00 77.00 84 PRO A N 1
ATOM 692 C CA . PRO A 1 84 ? -23.518 -6.209 7.420 1.00 77.00 84 PRO A CA 1
ATOM 693 C C . PRO A 1 84 ? -23.175 -4.918 6.664 1.00 77.00 84 PRO A C 1
ATOM 695 O O . PRO A 1 84 ? -23.578 -3.832 7.062 1.00 77.00 84 PRO A O 1
ATOM 698 N N . PHE A 1 85 ? -22.491 -5.024 5.516 1.00 66.88 85 PHE A N 1
ATOM 699 C CA . PHE A 1 85 ? -22.090 -3.853 4.713 1.00 66.88 85 PHE A CA 1
ATOM 700 C C . PHE A 1 85 ? -23.266 -2.935 4.327 1.00 66.88 85 PHE A C 1
ATOM 702 O O . PHE A 1 85 ? -23.091 -1.727 4.259 1.00 66.88 85 PHE A O 1
ATOM 709 N N . LYS A 1 86 ? -24.462 -3.504 4.121 1.00 71.75 86 LYS A N 1
ATOM 710 C CA . LYS A 1 86 ? -25.690 -2.763 3.782 1.00 71.75 86 LYS A CA 1
ATOM 711 C C . LYS A 1 86 ? -26.289 -1.958 4.941 1.00 71.75 86 LYS A C 1
ATOM 713 O O . LYS A 1 86 ? -27.134 -1.113 4.696 1.00 71.75 86 LYS A O 1
ATOM 718 N N . GLU A 1 87 ? -25.893 -2.255 6.174 1.00 70.56 87 GLU A N 1
ATOM 719 C CA . GLU A 1 87 ? -26.377 -1.595 7.397 1.00 70.56 87 GLU A CA 1
ATOM 720 C C . GLU A 1 87 ? -25.261 -0.780 8.071 1.00 70.56 87 GLU A C 1
ATOM 722 O O . GLU A 1 87 ? -25.428 -0.247 9.166 1.00 70.56 87 GLU A O 1
ATOM 727 N N . SER A 1 88 ? -24.094 -0.701 7.426 1.00 68.44 88 SER A N 1
ATOM 728 C CA . SER A 1 88 ? -23.012 0.175 7.849 1.00 68.44 88 SER A CA 1
ATOM 729 C C . SER A 1 88 ? -23.422 1.624 7.617 1.00 68.44 88 SER A C 1
ATOM 731 O O . SER A 1 88 ? -24.004 1.938 6.588 1.00 68.44 88 SER A O 1
ATOM 733 N N . SER A 1 89 ? -23.019 2.524 8.513 1.00 63.91 89 SER A N 1
ATOM 734 C CA . SER A 1 89 ? -23.222 3.975 8.384 1.00 63.91 89 SER A CA 1
ATOM 735 C C . SER A 1 89 ? -22.644 4.613 7.107 1.00 63.91 89 SER A C 1
ATOM 737 O O . SER A 1 89 ? -22.862 5.798 6.873 1.00 63.91 89 SER A O 1
ATOM 739 N N . TRP A 1 90 ? -21.878 3.860 6.309 1.00 59.03 90 TRP A N 1
ATOM 740 C CA . TRP A 1 90 ? -21.289 4.295 5.039 1.00 59.03 90 TRP A CA 1
ATOM 741 C C . TRP A 1 90 ? -22.185 4.033 3.809 1.00 59.03 90 TRP A C 1
ATOM 743 O O . TRP A 1 90 ? -21.866 4.525 2.726 1.00 59.03 90 TRP A O 1
ATOM 753 N N . TYR A 1 91 ? -23.256 3.241 3.950 1.00 49.31 91 TYR A N 1
ATOM 754 C CA . TYR A 1 91 ? -24.271 2.986 2.915 1.00 49.31 91 TYR A CA 1
ATOM 755 C C . TYR A 1 91 ? -25.521 3.825 3.194 1.00 49.31 91 TYR A C 1
ATOM 757 O O . TYR A 1 91 ? -26.063 4.400 2.225 1.00 49.31 91 TYR A O 1
#